Protein AF-A0A022PNC7-F1 (afdb_monomer)

Sequence (98 aa):
MVVTTTISNSDEHLHGTFASRYLRTSLPRFKIPGGPMPKEAAYQIVNDELMLDGNPRLNLASFVTTWMEPECDKLIMNSFNKNYVDMDEYPVTTELQA

Mean predicted aligned error: 8.95 Å

Nearest PDB structures (foldseek):
  3hbx-assembly1_E  TM=9.982E-01  e=6.428E-10  Arabidopsis thaliana
  1xey-assembly1_B  TM=9.743E-01  e=1.795E-04  Escherichia coli

Structure (mmCIF, N/CA/C/O backbone):
data_AF-A0A022PNC7-F1
#
_entry.id   AF-A0A022PNC7-F1
#
loop_
_atom_site.group_PDB
_atom_site.id
_atom_site.type_symbol
_atom_site.label_atom_id
_atom_site.label_alt_id
_atom_site.label_comp_id
_atom_site.label_asym_id
_atom_site.label_entity_id
_atom_site.label_seq_id
_atom_site.pdbx_PDB_ins_code
_atom_site.Cartn_x
_atom_site.Cartn_y
_atom_site.Cartn_z
_atom_site.occupancy
_atom_site.B_iso_or_equiv
_atom_site.auth_seq_id
_atom_site.auth_comp_id
_atom_site.auth_asym_id
_atom_site.auth_atom_id
_atom_site.pdbx_PDB_model_num
ATOM 1 N N . MET A 1 1 ? 43.142 -27.529 -18.997 1.00 37.50 1 MET A N 1
ATOM 2 C CA . MET A 1 1 ? 42.922 -26.705 -17.792 1.00 37.50 1 MET A CA 1
ATOM 3 C C . MET A 1 1 ? 41.849 -25.689 -18.157 1.00 37.50 1 MET A C 1
ATOM 5 O O . MET A 1 1 ? 42.145 -24.741 -18.868 1.00 37.50 1 MET A O 1
ATOM 9 N N . VAL A 1 2 ? 40.584 -25.982 -17.847 1.00 35.28 2 VAL A N 1
ATOM 10 C CA . VAL A 1 2 ? 39.462 -25.081 -18.156 1.00 35.28 2 VAL A CA 1
ATOM 11 C C . VAL A 1 2 ? 39.432 -24.035 -17.052 1.00 35.28 2 VAL A C 1
ATOM 13 O O . VAL A 1 2 ? 39.221 -24.373 -15.891 1.00 35.28 2 VAL A O 1
ATOM 16 N N . VAL A 1 3 ? 39.732 -22.787 -17.402 1.00 43.41 3 VAL A N 1
ATOM 17 C CA . VAL A 1 3 ? 39.598 -21.654 -16.487 1.00 43.41 3 VAL A CA 1
ATOM 18 C C . VAL A 1 3 ? 38.108 -21.348 -16.399 1.00 43.41 3 VAL A C 1
ATOM 20 O O . VAL A 1 3 ? 37.541 -20.701 -17.275 1.00 43.41 3 VAL A O 1
ATOM 23 N N . THR A 1 4 ? 37.452 -21.888 -15.376 1.00 42.62 4 THR A N 1
ATOM 24 C CA . THR A 1 4 ? 36.079 -21.522 -15.034 1.00 42.62 4 THR A CA 1
ATOM 25 C C . THR A 1 4 ? 36.125 -20.122 -14.436 1.00 42.62 4 THR A C 1
ATOM 27 O O . THR A 1 4 ? 36.384 -19.955 -13.246 1.00 42.62 4 THR A O 1
ATOM 30 N N . THR A 1 5 ? 35.941 -19.099 -15.267 1.00 48.53 5 THR A N 1
ATOM 31 C CA . THR A 1 5 ? 35.807 -17.723 -14.790 1.00 48.53 5 THR A CA 1
ATOM 32 C C . THR A 1 5 ? 34.491 -17.618 -14.029 1.00 48.53 5 THR A C 1
ATOM 34 O O . THR A 1 5 ? 33.421 -17.504 -14.623 1.00 48.53 5 THR A O 1
ATOM 37 N N . THR A 1 6 ? 34.552 -17.670 -12.702 1.00 47.91 6 THR A N 1
ATOM 38 C CA . THR A 1 6 ? 33.450 -17.241 -11.841 1.00 47.91 6 THR A CA 1
ATOM 39 C C . THR A 1 6 ? 33.355 -15.721 -11.927 1.00 47.91 6 THR A C 1
ATOM 41 O O . THR A 1 6 ? 33.881 -15.010 -11.073 1.00 47.91 6 THR A O 1
ATOM 44 N N . ILE A 1 7 ? 32.730 -15.207 -12.991 1.00 49.03 7 ILE A N 1
ATOM 45 C CA . ILE A 1 7 ? 32.278 -13.815 -13.015 1.00 49.03 7 ILE A CA 1
ATOM 46 C C . ILE A 1 7 ? 31.121 -13.748 -12.021 1.00 49.03 7 ILE A C 1
ATOM 48 O O . ILE A 1 7 ? 29.984 -14.095 -12.336 1.00 49.03 7 ILE A O 1
ATOM 52 N N . SER A 1 8 ? 31.414 -13.362 -10.782 1.00 50.09 8 SER A N 1
ATOM 53 C CA . SER A 1 8 ? 30.382 -12.839 -9.898 1.00 50.09 8 SER A CA 1
ATOM 54 C C . SER A 1 8 ? 29.769 -11.631 -10.610 1.00 50.09 8 SER A C 1
ATOM 56 O O . SER A 1 8 ? 30.478 -10.655 -10.843 1.00 50.09 8 SER A O 1
ATOM 58 N N . ASN A 1 9 ? 28.494 -11.713 -11.003 1.00 52.34 9 ASN A N 1
ATOM 59 C CA . ASN A 1 9 ? 27.728 -10.630 -11.635 1.00 52.34 9 ASN A CA 1
ATOM 60 C C . ASN A 1 9 ? 27.505 -9.483 -10.628 1.00 52.34 9 ASN A C 1
ATOM 62 O O . ASN A 1 9 ? 26.395 -9.232 -10.167 1.00 52.34 9 ASN A O 1
ATOM 66 N N . SER A 1 10 ? 28.572 -8.789 -10.246 1.00 50.19 10 SER A N 1
ATOM 67 C CA . SER A 1 10 ? 28.517 -7.577 -9.429 1.00 50.19 10 SER A CA 1
ATOM 68 C C . SER A 1 10 ? 28.028 -6.362 -10.227 1.00 50.19 10 SER A C 1
ATOM 70 O O . SER A 1 10 ? 27.653 -5.355 -9.632 1.00 50.19 10 SER A O 1
ATOM 72 N N . ASP A 1 11 ? 27.967 -6.465 -11.560 1.00 51.47 11 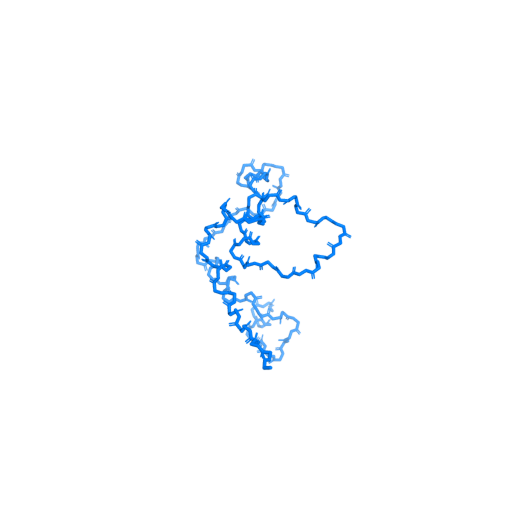ASP A N 1
ATOM 73 C CA . ASP A 1 11 ? 27.564 -5.372 -12.453 1.00 51.47 11 ASP A CA 1
ATOM 74 C C . ASP A 1 11 ? 26.050 -5.095 -12.466 1.00 51.47 11 ASP A C 1
ATOM 76 O O . ASP A 1 11 ? 25.624 -4.033 -12.920 1.00 51.47 11 ASP A O 1
ATOM 80 N N . GLU A 1 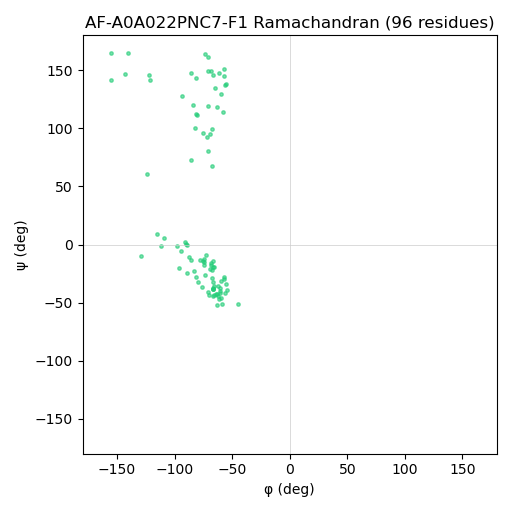12 ? 25.202 -5.991 -11.942 1.00 54.56 12 GLU A N 1
ATOM 81 C CA . GLU A 1 12 ? 23.743 -5.782 -11.983 1.00 54.56 12 GLU A CA 1
ATOM 82 C C . GLU A 1 12 ? 23.244 -4.623 -11.106 1.00 54.56 12 GLU A C 1
ATOM 84 O O . GLU A 1 12 ? 22.124 -4.160 -11.309 1.00 54.56 12 GLU A O 1
ATOM 89 N N . HIS A 1 13 ? 24.058 -4.133 -10.166 1.00 58.06 13 HIS A N 1
ATOM 90 C CA . HIS A 1 13 ? 23.669 -3.082 -9.216 1.00 58.06 13 HIS A CA 1
ATOM 91 C C . HIS A 1 13 ? 24.352 -1.728 -9.479 1.00 58.06 13 HIS A C 1
ATOM 93 O O . HIS A 1 13 ? 24.178 -0.796 -8.698 1.00 58.06 13 HIS A O 1
ATOM 99 N N . LEU A 1 14 ? 25.124 -1.590 -10.564 1.00 63.59 14 LEU A N 1
ATOM 100 C CA . LEU A 1 14 ? 25.853 -0.349 -10.866 1.00 63.59 14 LEU A CA 1
ATOM 101 C C . LEU A 1 14 ? 24.988 0.708 -11.568 1.00 63.59 14 LEU A C 1
ATOM 103 O O . LEU A 1 14 ? 25.291 1.900 -11.516 1.00 63.59 14 LEU A O 1
ATOM 107 N N . HIS A 1 15 ? 23.911 0.290 -12.233 1.00 65.69 15 HIS A N 1
ATOM 108 C CA . HIS A 1 15 ? 23.033 1.193 -12.969 1.00 65.69 15 HIS A CA 1
ATOM 109 C C . HIS A 1 15 ? 21.855 1.645 -12.104 1.00 65.69 15 HIS A C 1
ATOM 111 O O . HIS A 1 15 ? 21.108 0.817 -11.586 1.00 65.69 15 HIS A O 1
ATOM 117 N N . GLY A 1 16 ? 21.642 2.962 -12.011 1.00 75.69 16 GLY A N 1
ATOM 118 C CA . GLY A 1 16 ? 20.400 3.507 -11.458 1.00 75.69 16 GLY A CA 1
ATOM 119 C C . GLY A 1 16 ? 19.181 2.990 -12.228 1.00 75.69 16 GLY A C 1
ATOM 120 O O . GLY A 1 16 ? 19.283 2.699 -13.423 1.00 75.69 16 GLY A O 1
ATOM 121 N N . THR A 1 17 ? 18.029 2.891 -11.559 1.00 80.81 17 THR A N 1
ATOM 122 C CA . THR A 1 17 ? 16.803 2.268 -12.088 1.00 80.81 17 THR A CA 1
ATOM 123 C C . THR A 1 17 ? 16.493 2.696 -13.527 1.00 80.81 17 THR A C 1
ATOM 125 O O . THR A 1 17 ? 16.418 1.841 -14.407 1.00 80.81 17 THR A O 1
ATOM 128 N N . PHE A 1 18 ? 16.469 4.001 -13.813 1.00 83.56 18 PHE A N 1
ATOM 129 C CA . PHE A 1 18 ? 16.190 4.553 -15.149 1.00 83.56 18 PHE A CA 1
ATOM 130 C C . PHE A 1 18 ? 17.271 4.319 -16.214 1.00 83.56 18 PHE A C 1
ATOM 132 O O . PHE A 1 18 ? 16.973 4.354 -17.405 1.00 83.56 18 PHE A O 1
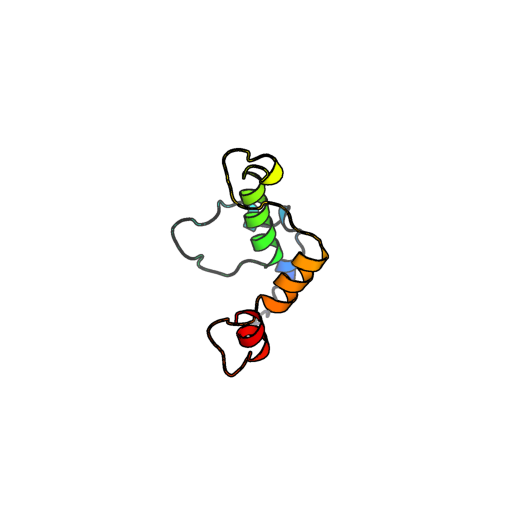ATOM 139 N N . ALA A 1 19 ? 18.514 4.044 -15.815 1.00 84.44 19 ALA A N 1
ATOM 140 C CA . ALA A 1 19 ? 19.591 3.673 -16.734 1.00 84.44 19 ALA A CA 1
ATOM 141 C C . ALA A 1 19 ? 19.634 2.157 -17.010 1.00 84.44 19 ALA A C 1
ATOM 143 O O . ALA A 1 19 ? 20.356 1.707 -17.903 1.00 84.44 19 ALA A O 1
ATOM 144 N N . SER A 1 20 ? 18.875 1.364 -16.248 1.00 83.12 20 SER A N 1
ATOM 145 C CA . SER A 1 20 ? 18.852 -0.090 -16.367 1.00 83.12 20 SER A CA 1
ATOM 146 C C . SER A 1 20 ? 18.103 -0.570 -17.617 1.00 83.12 20 SER A C 1
ATOM 148 O O . SER A 1 20 ? 17.311 0.140 -18.239 1.00 83.12 20 SER A O 1
ATOM 150 N N . ARG A 1 21 ? 18.314 -1.840 -17.979 1.00 81.50 21 ARG A N 1
ATOM 151 C CA . ARG A 1 21 ? 17.591 -2.498 -19.082 1.00 81.50 21 ARG A CA 1
ATOM 152 C C . ARG A 1 21 ? 16.089 -2.673 -18.817 1.00 81.50 21 ARG A C 1
ATOM 154 O O . ARG A 1 21 ? 15.336 -2.881 -19.764 1.00 81.50 21 ARG A O 1
ATOM 161 N N . TYR A 1 22 ? 15.660 -2.602 -17.558 1.00 81.81 22 TYR A N 1
ATOM 162 C CA . TYR A 1 22 ? 14.310 -2.981 -17.135 1.00 81.81 22 TYR A CA 1
ATOM 163 C C . TYR A 1 22 ? 13.233 -1.972 -17.549 1.00 81.81 22 TYR A C 1
ATOM 165 O O . TYR A 1 22 ? 12.107 -2.374 -17.803 1.00 81.81 22 TYR A O 1
ATOM 173 N N . LEU A 1 23 ? 13.594 -0.697 -17.723 1.00 79.00 23 LEU A N 1
ATOM 174 C CA . LEU A 1 23 ? 12.689 0.359 -18.206 1.00 79.00 23 LEU A CA 1
ATOM 175 C C . LEU A 1 23 ? 12.662 0.504 -19.735 1.00 79.00 23 LEU A C 1
ATOM 177 O O . LEU A 1 23 ? 11.937 1.336 -20.268 1.00 79.00 23 LEU A O 1
ATOM 181 N N . ARG A 1 24 ? 13.435 -0.313 -20.464 1.00 82.31 24 ARG A N 1
ATOM 182 C CA . ARG A 1 24 ? 13.447 -0.305 -21.939 1.00 82.31 24 ARG A CA 1
ATOM 183 C C . ARG A 1 24 ? 12.358 -1.174 -22.563 1.00 82.31 24 ARG A C 1
ATOM 185 O O . ARG A 1 24 ? 12.143 -1.098 -23.767 1.00 82.31 24 ARG A O 1
ATOM 192 N N . THR A 1 25 ? 11.720 -2.032 -21.770 1.00 77.62 25 THR A N 1
ATOM 193 C CA . THR A 1 25 ? 10.703 -2.980 -22.236 1.00 77.62 25 THR A CA 1
ATOM 194 C C . THR A 1 25 ? 9.401 -2.713 -21.498 1.00 77.62 25 THR A C 1
ATOM 196 O O . THR A 1 25 ? 9.416 -2.426 -20.305 1.00 77.62 25 THR A O 1
ATOM 199 N N . SER A 1 26 ? 8.272 -2.815 -22.197 1.00 79.19 26 SER A N 1
ATOM 200 C CA . SER A 1 26 ? 6.951 -2.693 -21.579 1.00 79.19 26 SER A CA 1
ATOM 201 C C . SER A 1 26 ? 6.712 -3.786 -20.534 1.00 79.19 26 SER A C 1
ATOM 203 O O . SER A 1 26 ? 7.141 -4.928 -20.726 1.00 79.19 26 SER A O 1
ATOM 205 N N . LEU A 1 27 ? 5.951 -3.461 -19.486 1.00 84.31 27 LEU A N 1
ATOM 206 C CA . LEU A 1 27 ? 5.543 -4.422 -18.464 1.00 84.31 27 LEU A CA 1
ATOM 207 C C . LEU A 1 27 ? 4.808 -5.634 -19.067 1.00 84.31 27 LEU A C 1
ATOM 209 O O . LEU A 1 27 ? 3.941 -5.471 -19.934 1.00 84.31 27 LEU A O 1
ATOM 213 N N . PRO A 1 28 ? 5.111 -6.857 -18.604 1.00 87.62 28 PRO A N 1
ATOM 214 C CA . PRO A 1 28 ? 4.414 -8.051 -19.053 1.00 87.62 28 PRO A CA 1
ATOM 215 C C . PRO A 1 28 ? 2.982 -8.075 -18.505 1.00 87.62 28 PRO A C 1
ATOM 217 O O . PRO A 1 28 ? 2.773 -8.115 -17.299 1.00 87.62 28 PRO A O 1
ATOM 220 N N . ARG A 1 29 ? 1.988 -8.089 -19.404 1.00 90.62 29 ARG A N 1
ATOM 221 C CA . ARG A 1 29 ? 0.553 -8.077 -19.043 1.00 90.62 29 ARG A CA 1
ATOM 222 C C . ARG A 1 29 ? -0.115 -9.457 -19.013 1.00 90.62 29 ARG A C 1
ATOM 224 O O . ARG A 1 29 ? -1.168 -9.605 -18.410 1.00 90.62 29 ARG A O 1
ATOM 231 N N . PHE A 1 30 ? 0.469 -10.458 -19.678 1.00 94.31 30 PHE A N 1
ATOM 232 C CA . PHE A 1 30 ? -0.217 -11.735 -19.960 1.00 94.31 30 PHE A CA 1
ATOM 233 C C . PHE A 1 30 ? 0.563 -12.992 -19.565 1.00 94.31 30 PHE A C 1
ATOM 235 O O . PHE A 1 30 ? 0.028 -14.095 -19.643 1.00 94.31 30 PHE A O 1
ATOM 242 N N . LYS A 1 31 ? 1.840 -12.860 -19.200 1.00 93.50 31 LYS A N 1
ATOM 243 C CA . LYS A 1 31 ? 2.705 -13.986 -18.831 1.00 93.50 31 LYS A CA 1
ATOM 244 C C . LYS A 1 31 ? 3.624 -13.578 -17.694 1.00 93.50 31 LYS A C 1
ATOM 246 O O . LYS A 1 31 ? 4.078 -12.438 -17.653 1.00 93.50 31 LYS A O 1
ATOM 251 N N . ILE A 1 32 ? 3.932 -14.531 -16.821 1.00 92.56 32 ILE A N 1
ATOM 252 C CA . ILE A 1 32 ? 4.951 -14.353 -15.786 1.00 92.56 32 ILE A CA 1
ATOM 253 C C . ILE A 1 32 ? 6.323 -14.184 -16.476 1.00 92.56 32 ILE A C 1
ATOM 255 O O . ILE A 1 32 ? 6.614 -14.933 -17.416 1.00 92.56 32 ILE A O 1
ATOM 259 N N . PRO A 1 33 ? 7.158 -13.210 -16.059 1.00 90.88 33 PRO A N 1
ATOM 260 C CA . PRO A 1 33 ? 8.509 -13.043 -16.590 1.00 90.88 33 PRO A CA 1
ATOM 261 C C . PRO A 1 33 ? 9.358 -14.308 -16.412 1.00 90.88 33 PRO A C 1
ATOM 263 O O . PRO A 1 33 ? 9.265 -14.990 -15.397 1.00 90.88 33 PRO A O 1
ATOM 266 N N . GLY A 1 34 ? 10.245 -14.592 -17.369 1.00 89.56 34 GLY A N 1
ATOM 267 C CA . GLY A 1 34 ? 11.144 -15.753 -17.294 1.00 89.56 34 GLY A CA 1
ATOM 268 C C . GLY A 1 34 ? 12.281 -15.628 -16.269 1.00 89.56 34 GLY A C 1
ATOM 269 O O . GLY A 1 34 ? 12.991 -16.600 -16.036 1.00 89.56 34 GLY A O 1
ATOM 270 N N . GLY A 1 35 ? 12.475 -14.451 -15.670 1.00 88.94 35 GLY A N 1
ATOM 271 C CA . GLY A 1 35 ? 13.527 -14.201 -14.690 1.00 88.94 35 GLY A CA 1
ATOM 272 C C . GLY A 1 35 ? 13.186 -13.040 -13.754 1.00 88.94 35 GLY A C 1
ATOM 273 O O . GLY A 1 35 ? 12.263 -12.270 -14.039 1.00 88.94 35 GLY A O 1
ATOM 274 N N . PRO A 1 36 ? 13.910 -12.921 -12.631 1.00 88.81 36 PRO A N 1
ATOM 275 C CA . PRO A 1 36 ? 13.666 -11.886 -11.638 1.00 88.81 36 PRO A CA 1
ATOM 276 C C . PRO A 1 36 ? 14.082 -10.496 -12.137 1.00 88.81 36 PRO A C 1
ATOM 278 O O . PRO A 1 36 ? 14.882 -10.344 -13.061 1.00 88.81 36 PRO A O 1
ATOM 281 N N . MET A 1 37 ? 13.551 -9.475 -11.468 1.00 87.44 37 MET A N 1
ATOM 282 C CA . MET A 1 37 ? 13.909 -8.069 -11.636 1.00 87.44 37 MET A CA 1
ATOM 283 C C . MET A 1 37 ? 14.371 -7.509 -10.278 1.00 87.44 37 MET A C 1
ATOM 285 O O . MET A 1 37 ? 13.825 -7.917 -9.250 1.00 87.44 37 MET A O 1
ATOM 289 N N . PRO A 1 38 ? 15.336 -6.572 -10.233 1.00 90.12 38 PRO A N 1
ATOM 290 C CA . PRO A 1 38 ? 15.684 -5.857 -9.012 1.00 90.12 38 PRO A CA 1
ATOM 291 C C . PRO A 1 38 ? 14.464 -5.170 -8.391 1.00 90.12 38 PRO A C 1
ATOM 293 O O . PRO A 1 38 ? 13.681 -4.532 -9.097 1.00 90.12 38 PRO A O 1
ATOM 296 N N . LYS A 1 39 ? 14.339 -5.250 -7.060 1.00 90.94 39 LYS A N 1
ATOM 297 C CA . LYS A 1 39 ? 13.202 -4.690 -6.307 1.00 90.94 39 LYS A CA 1
ATOM 298 C C . LYS A 1 39 ? 12.964 -3.202 -6.578 1.00 90.94 39 LYS A C 1
ATOM 300 O O . LYS A 1 39 ? 11.820 -2.801 -6.751 1.00 90.94 39 LYS A O 1
ATOM 305 N N . GLU A 1 40 ? 14.034 -2.418 -6.708 1.00 90.06 40 GLU A N 1
ATOM 306 C CA . GLU A 1 40 ? 13.947 -0.976 -6.983 1.00 90.06 40 GLU A CA 1
ATOM 307 C C . GLU A 1 40 ? 13.366 -0.686 -8.373 1.00 90.06 40 GLU A C 1
ATOM 309 O O . GLU A 1 40 ? 12.578 0.240 -8.540 1.00 90.06 40 GLU A O 1
ATOM 314 N N . ALA A 1 41 ? 13.718 -1.501 -9.374 1.00 89.88 41 ALA A N 1
ATOM 315 C CA . ALA A 1 41 ? 13.169 -1.365 -10.717 1.00 89.88 41 ALA A CA 1
ATOM 316 C C . ALA A 1 41 ? 11.695 -1.772 -10.762 1.00 89.88 41 ALA A C 1
ATOM 318 O O . ALA A 1 41 ? 10.886 -1.050 -11.335 1.00 89.88 41 ALA A O 1
ATOM 319 N N . ALA A 1 42 ? 11.336 -2.879 -10.108 1.00 90.69 42 ALA A N 1
ATOM 320 C CA . ALA A 1 42 ? 9.949 -3.322 -10.032 1.00 90.69 42 ALA A CA 1
ATOM 321 C C . ALA A 1 42 ? 9.059 -2.284 -9.327 1.00 90.69 42 ALA A C 1
ATOM 323 O O . ALA A 1 42 ? 8.005 -1.932 -9.853 1.00 90.69 42 ALA A O 1
ATOM 324 N N . TYR A 1 43 ? 9.509 -1.756 -8.182 1.00 93.12 43 TYR A N 1
ATOM 325 C CA . TYR A 1 43 ? 8.800 -0.710 -7.446 1.00 93.12 43 TYR A CA 1
ATOM 326 C C . TYR A 1 43 ? 8.599 0.541 -8.300 1.00 93.12 43 TYR A C 1
ATOM 328 O O . TYR A 1 43 ? 7.470 1.003 -8.435 1.00 93.12 43 TYR A O 1
ATOM 336 N N . GLN A 1 44 ? 9.670 1.058 -8.914 1.00 92.00 44 GLN A N 1
ATOM 337 C CA . GLN A 1 44 ? 9.594 2.286 -9.702 1.00 92.00 44 GLN A CA 1
ATOM 338 C C . GLN A 1 44 ? 8.614 2.149 -10.865 1.00 92.00 44 GLN A C 1
ATOM 340 O O . GLN A 1 44 ? 7.782 3.023 -11.065 1.00 92.00 44 GLN A O 1
ATOM 345 N N . ILE A 1 45 ? 8.683 1.040 -11.606 1.00 91.38 45 ILE A N 1
ATOM 346 C CA . ILE A 1 45 ? 7.834 0.847 -12.779 1.00 91.38 45 ILE A CA 1
ATOM 347 C C . ILE A 1 45 ? 6.348 0.776 -12.380 1.00 91.38 45 ILE A C 1
ATOM 349 O O . ILE A 1 45 ? 5.514 1.387 -13.043 1.00 91.38 45 ILE A O 1
ATOM 353 N N . VAL A 1 46 ? 6.010 0.063 -11.297 1.00 91.75 46 VAL A N 1
ATOM 354 C CA . VAL A 1 46 ? 4.622 -0.010 -10.800 1.00 91.75 46 VAL A CA 1
ATOM 355 C C . VAL A 1 46 ? 4.162 1.348 -10.275 1.00 91.75 46 VAL A C 1
ATOM 357 O O . VAL A 1 46 ? 3.059 1.786 -10.591 1.00 91.75 46 VAL A O 1
ATOM 360 N N . ASN A 1 47 ? 5.009 2.034 -9.507 1.00 93.88 47 ASN A N 1
ATOM 361 C CA . ASN A 1 47 ? 4.706 3.358 -8.980 1.00 93.88 47 ASN A CA 1
ATOM 362 C C . ASN A 1 47 ? 4.454 4.377 -10.105 1.00 93.88 47 ASN A C 1
ATOM 364 O O . ASN A 1 47 ? 3.512 5.155 -10.010 1.00 93.88 47 ASN A O 1
ATOM 368 N N . ASP A 1 48 ? 5.250 4.345 -11.176 1.00 92.62 48 ASP A N 1
ATOM 369 C CA . ASP A 1 48 ? 5.098 5.243 -12.324 1.00 92.62 48 ASP A CA 1
ATOM 370 C C . ASP A 1 48 ? 3.794 4.978 -13.096 1.00 92.62 48 ASP A C 1
ATOM 372 O O . ASP A 1 48 ? 3.139 5.926 -13.526 1.00 92.62 48 ASP A O 1
ATOM 376 N N . GLU A 1 49 ? 3.371 3.715 -13.250 1.00 91.75 49 GLU A N 1
ATOM 377 C CA . GLU A 1 49 ? 2.078 3.398 -13.882 1.00 91.75 49 GLU A CA 1
ATOM 378 C C . GLU A 1 49 ? 0.900 3.890 -13.021 1.00 91.75 49 GLU A C 1
ATOM 380 O O . GLU A 1 49 ? -0.055 4.446 -13.562 1.00 91.75 49 GLU A O 1
ATOM 385 N N . LEU A 1 50 ? 1.000 3.790 -11.689 1.00 93.75 50 LEU A N 1
ATOM 386 C CA . LEU A 1 50 ? -0.008 4.310 -10.753 1.00 93.75 50 LEU A CA 1
ATOM 387 C C . LEU A 1 50 ? -0.117 5.843 -10.756 1.00 93.75 50 LEU A C 1
ATOM 389 O O . LEU A 1 50 ? -1.149 6.377 -10.363 1.00 93.75 50 LEU A O 1
ATOM 393 N N . MET A 1 51 ? 0.891 6.580 -11.236 1.00 92.19 51 MET A N 1
ATOM 394 C CA . MET A 1 51 ? 0.784 8.041 -11.389 1.00 92.19 51 MET A CA 1
ATOM 395 C C . MET A 1 51 ? -0.242 8.463 -12.452 1.00 92.19 51 MET A C 1
ATOM 397 O O . MET A 1 51 ? -0.605 9.638 -12.509 1.00 92.19 51 MET A O 1
ATOM 401 N N . LEU A 1 52 ? -0.691 7.532 -13.302 1.00 93.56 52 LEU A N 1
ATOM 402 C CA . LEU A 1 52 ? -1.767 7.770 -14.264 1.00 93.56 52 LEU A CA 1
ATOM 403 C C . LEU A 1 52 ? -3.159 7.738 -13.613 1.00 93.56 52 LEU A C 1
ATOM 405 O O . LEU A 1 52 ? -4.119 8.196 -14.238 1.00 93.56 52 LEU A O 1
ATOM 409 N N . ASP A 1 53 ? -3.276 7.240 -12.377 1.00 94.75 53 ASP A N 1
ATOM 410 C CA . ASP A 1 53 ? -4.527 7.282 -11.627 1.00 94.75 53 ASP A CA 1
ATOM 411 C C . ASP A 1 53 ? -4.869 8.712 -11.185 1.00 94.75 53 ASP A C 1
ATOM 413 O O . ASP A 1 53 ? -4.015 9.562 -10.915 1.00 94.75 53 ASP A O 1
ATOM 417 N N . GLY A 1 54 ? -6.170 8.991 -11.090 1.00 92.69 54 GLY A N 1
ATOM 418 C CA . GLY A 1 54 ? -6.658 10.263 -10.569 1.00 92.69 54 GLY A CA 1
ATOM 419 C C . GLY A 1 54 ? -6.342 10.419 -9.081 1.00 92.69 54 GLY A C 1
ATOM 420 O O . GLY A 1 54 ? -6.398 9.458 -8.318 1.00 92.69 54 GLY A O 1
ATOM 421 N N . ASN A 1 55 ? -6.074 11.649 -8.635 1.00 95.12 55 ASN A N 1
ATOM 422 C CA . ASN A 1 55 ? -5.869 11.927 -7.214 1.00 95.12 55 ASN A CA 1
ATOM 423 C C . ASN A 1 55 ? -7.157 11.617 -6.419 1.00 95.12 55 ASN A C 1
ATOM 425 O O . ASN A 1 55 ? -8.162 12.306 -6.635 1.00 95.12 55 ASN A O 1
ATOM 429 N N . PRO A 1 56 ? -7.142 10.667 -5.461 1.00 96.19 56 PRO A N 1
ATOM 430 C CA . PRO A 1 56 ? -8.338 10.286 -4.712 1.00 96.19 56 PRO A CA 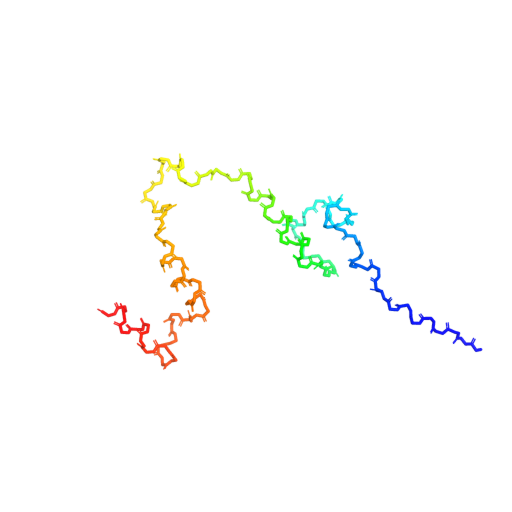1
ATOM 431 C C . PRO A 1 56 ? -9.022 11.460 -4.006 1.00 96.19 56 PRO A C 1
ATOM 433 O O . PRO A 1 56 ? -10.245 11.519 -3.970 1.00 96.19 56 PRO A O 1
ATOM 436 N N . ARG A 1 57 ? -8.268 12.458 -3.523 1.00 94.94 57 ARG A N 1
ATOM 437 C CA . ARG A 1 57 ? -8.839 13.637 -2.841 1.00 94.94 57 ARG A CA 1
ATOM 438 C C . ARG A 1 57 ? -9.646 14.555 -3.759 1.00 94.94 57 ARG A C 1
ATOM 440 O O . ARG A 1 57 ? -10.395 15.391 -3.264 1.00 94.94 57 ARG A O 1
ATOM 447 N N . LEU A 1 58 ? -9.463 14.437 -5.072 1.00 96.56 58 LEU A N 1
ATOM 448 C CA . LEU A 1 58 ? -10.212 15.188 -6.080 1.00 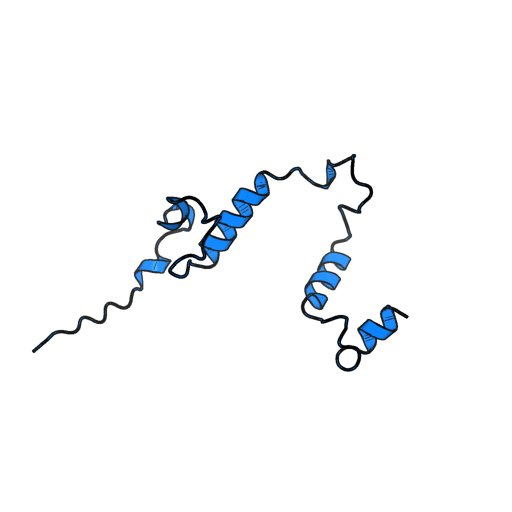96.56 58 LEU A CA 1
ATOM 449 C C . LEU A 1 58 ? -11.376 14.371 -6.658 1.00 96.56 58 LEU A C 1
ATOM 451 O O . LEU A 1 58 ? -12.123 14.875 -7.496 1.00 96.56 58 LEU A O 1
ATOM 455 N N . ASN A 1 59 ? -11.552 13.121 -6.220 1.00 96.31 59 ASN A N 1
ATOM 456 C CA . ASN A 1 59 ? -12.650 12.275 -6.657 1.00 96.31 59 ASN A CA 1
ATOM 457 C C . ASN A 1 59 ? -13.929 12.595 -5.868 1.00 96.31 59 ASN A C 1
ATOM 459 O O . ASN A 1 59 ? -14.123 12.112 -4.757 1.00 96.31 59 ASN A O 1
ATOM 463 N N . LEU A 1 60 ? -14.826 13.373 -6.478 1.00 95.81 60 LEU A N 1
ATOM 464 C CA . LEU A 1 60 ? -16.126 13.739 -5.897 1.00 95.81 60 LEU A CA 1
ATOM 465 C C . LEU A 1 60 ? -17.258 12.754 -6.236 1.00 95.81 60 LEU A C 1
ATOM 467 O O . LEU A 1 60 ? -18.401 12.982 -5.848 1.00 95.81 60 LEU A O 1
ATOM 471 N N . ALA A 1 61 ? -16.97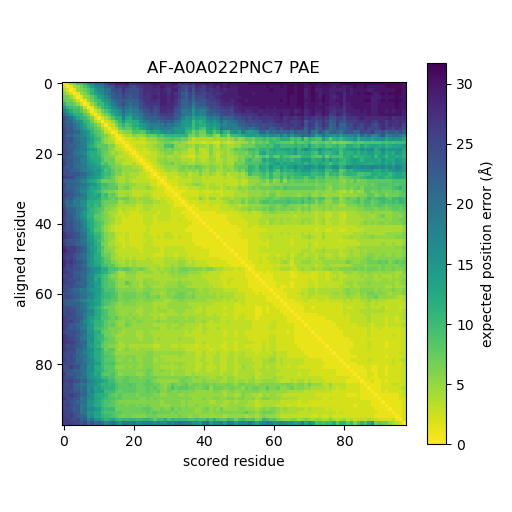0 11.690 -6.991 1.00 97.81 61 ALA A N 1
ATOM 472 C CA . ALA A 1 61 ? -17.966 10.691 -7.374 1.00 97.81 61 ALA A CA 1
ATOM 473 C C . ALA A 1 61 ? -18.091 9.551 -6.349 1.00 97.81 61 ALA A C 1
ATOM 475 O O . ALA A 1 61 ? -19.122 8.883 -6.292 1.00 97.81 61 ALA A O 1
ATOM 476 N N . SER A 1 62 ? -17.039 9.303 -5.564 1.00 95.81 62 SER A N 1
ATOM 477 C CA . SER A 1 62 ? -17.004 8.232 -4.566 1.00 95.81 62 SER A CA 1
ATOM 478 C C . SER A 1 62 ? -17.595 8.676 -3.228 1.00 95.81 62 SER A C 1
ATOM 480 O O . SER A 1 62 ? -17.427 9.818 -2.809 1.00 95.81 62 SER A O 1
ATOM 482 N N . PHE A 1 63 ? -18.222 7.733 -2.524 1.00 97.56 63 PHE A N 1
ATOM 483 C CA . PHE A 1 63 ? -18.645 7.894 -1.127 1.00 97.56 63 PHE A CA 1
ATOM 484 C C . PHE A 1 63 ? -17.611 7.353 -0.122 1.00 97.56 63 PHE A C 1
ATOM 486 O O . PHE A 1 63 ? -17.801 7.485 1.083 1.00 97.56 63 PHE A O 1
ATOM 493 N N . VAL A 1 64 ? -16.538 6.709 -0.595 1.00 98.38 64 VAL A N 1
ATOM 494 C CA . VAL A 1 64 ? -15.503 6.096 0.255 1.00 98.38 64 VAL A CA 1
ATOM 495 C C . VAL A 1 64 ? -14.496 7.147 0.730 1.00 98.38 64 VAL A C 1
ATOM 497 O O . VAL A 1 64 ? -14.116 8.035 -0.030 1.00 98.38 64 VAL A O 1
ATOM 500 N N . THR A 1 65 ? -14.025 7.015 1.972 1.00 97.50 65 THR A N 1
ATOM 501 C CA . THR A 1 65 ? -13.005 7.877 2.587 1.00 97.50 65 THR A CA 1
ATOM 502 C C . THR A 1 65 ? -11.678 7.848 1.821 1.00 97.50 65 THR A C 1
ATOM 504 O O . THR A 1 65 ? -11.123 6.781 1.573 1.00 97.50 65 THR A O 1
ATOM 507 N N . THR A 1 66 ? -11.126 9.023 1.502 1.00 97.19 66 THR A N 1
ATOM 508 C CA . THR A 1 66 ? -9.855 9.174 0.758 1.00 97.19 66 THR A CA 1
ATOM 509 C C . THR A 1 66 ? -8.735 9.825 1.577 1.00 97.19 66 THR A C 1
ATOM 511 O O . THR A 1 66 ? -7.721 10.242 1.015 1.00 97.19 66 THR A O 1
ATOM 514 N N . TRP A 1 67 ? -8.936 10.010 2.883 1.00 97.75 67 TRP A N 1
ATOM 515 C CA . TRP A 1 67 ? -7.954 10.596 3.795 1.00 97.75 67 TRP A CA 1
ATOM 516 C C . TRP A 1 67 ? -8.195 10.128 5.234 1.00 97.75 67 TRP A C 1
ATOM 518 O O . TRP A 1 67 ? -9.344 10.038 5.663 1.00 97.75 67 TRP A O 1
ATOM 528 N N . MET A 1 68 ? -7.113 9.876 5.971 1.00 98.06 68 MET A N 1
ATOM 529 C CA . MET A 1 68 ? -7.106 9.558 7.401 1.00 98.06 68 MET A CA 1
ATOM 530 C C . MET A 1 68 ? -5.922 10.264 8.082 1.00 98.06 68 MET A C 1
ATOM 532 O O . MET A 1 68 ? -5.017 10.764 7.410 1.00 98.06 68 MET A O 1
ATOM 536 N N . GLU A 1 69 ? -5.937 10.335 9.413 1.00 98.44 69 GLU A N 1
ATOM 537 C CA . GLU A 1 69 ? -4.840 10.921 10.193 1.00 98.44 69 GLU A CA 1
ATOM 538 C C . GLU A 1 69 ? -3.559 10.059 10.121 1.00 98.44 69 GLU A C 1
ATOM 540 O O . GLU A 1 69 ? -3.663 8.829 10.064 1.00 98.44 69 GLU A O 1
ATOM 545 N N . PRO A 1 70 ? -2.348 10.655 10.196 1.00 98.12 70 PRO A N 1
ATOM 546 C CA . PRO A 1 70 ? -1.078 9.914 10.152 1.00 98.12 70 PRO A CA 1
ATOM 547 C C . PRO A 1 70 ? -0.934 8.838 11.239 1.00 98.12 70 PRO A C 1
ATOM 549 O O . PRO A 1 70 ? -0.208 7.857 11.081 1.00 98.12 70 PRO A O 1
ATOM 552 N N . GLU A 1 71 ? -1.596 9.022 12.377 1.00 98.19 71 GLU A N 1
ATOM 553 C CA . GLU A 1 71 ? -1.667 8.050 13.464 1.00 98.19 71 GLU A CA 1
ATOM 554 C C . GLU A 1 71 ? -2.419 6.785 13.032 1.00 98.19 71 GLU A C 1
ATOM 556 O O . GLU A 1 71 ? -2.020 5.680 13.404 1.00 98.19 71 GLU A O 1
ATOM 561 N N . CYS A 1 72 ? -3.454 6.929 12.201 1.00 97.81 72 CYS A N 1
ATOM 562 C CA . CYS A 1 72 ? -4.201 5.803 11.654 1.00 97.81 72 CYS A CA 1
ATOM 563 C C . CYS A 1 72 ? -3.377 5.030 10.616 1.00 97.81 72 CYS A C 1
ATOM 565 O O . CYS A 1 72 ? -3.329 3.802 10.681 1.00 97.81 72 CYS A O 1
ATOM 567 N N . ASP A 1 73 ? -2.626 5.723 9.752 1.00 97.69 73 ASP A N 1
ATOM 568 C CA . ASP A 1 73 ? -1.701 5.078 8.806 1.00 97.69 73 ASP A CA 1
ATOM 569 C C . ASP A 1 73 ? -0.682 4.190 9.537 1.00 97.69 73 ASP A C 1
ATOM 571 O O . ASP A 1 73 ? -0.416 3.058 9.127 1.00 97.69 73 ASP A O 1
ATOM 575 N N . LYS A 1 74 ? -0.147 4.662 10.674 1.00 98.06 74 LYS A N 1
ATOM 576 C CA . LYS A 1 74 ? 0.763 3.869 11.517 1.00 98.06 74 LYS A CA 1
ATOM 577 C C . LYS A 1 74 ? 0.079 2.623 12.078 1.00 98.06 74 LYS A C 1
ATOM 579 O O . LYS A 1 74 ? 0.693 1.558 12.084 1.00 98.06 74 LYS A O 1
ATOM 584 N N . LEU A 1 75 ? -1.165 2.732 12.549 1.00 98.00 75 LEU A N 1
ATOM 585 C CA . LEU A 1 75 ? -1.922 1.581 13.054 1.00 98.00 75 LEU A CA 1
ATOM 586 C C . LEU A 1 75 ? -2.152 0.540 11.956 1.00 98.00 75 LEU A C 1
ATOM 588 O O . LEU A 1 75 ? -1.926 -0.647 12.196 1.00 98.00 75 LEU A O 1
ATOM 592 N N . ILE A 1 76 ? -2.531 0.975 10.753 1.00 97.88 76 ILE A N 1
ATOM 593 C CA . ILE A 1 76 ? -2.745 0.094 9.599 1.00 97.88 76 ILE A CA 1
ATOM 594 C C . ILE A 1 76 ? -1.432 -0.591 9.209 1.00 97.88 76 ILE A C 1
ATOM 596 O O . ILE A 1 76 ? -1.370 -1.816 9.166 1.00 97.88 76 ILE A O 1
ATOM 600 N N . MET A 1 77 ? -0.347 0.164 9.018 1.00 97.88 77 MET A N 1
ATOM 601 C CA . MET A 1 77 ? 0.949 -0.406 8.630 1.00 97.88 77 MET A CA 1
ATOM 602 C C . MET A 1 77 ? 1.522 -1.367 9.681 1.00 97.88 77 MET A C 1
ATOM 604 O O . MET A 1 77 ? 2.101 -2.389 9.319 1.00 97.88 77 MET A O 1
ATOM 608 N N . ASN A 1 78 ? 1.321 -1.094 10.975 1.00 97.56 78 ASN A N 1
ATOM 609 C CA . ASN A 1 78 ? 1.756 -1.979 12.063 1.00 97.56 78 ASN A CA 1
ATOM 610 C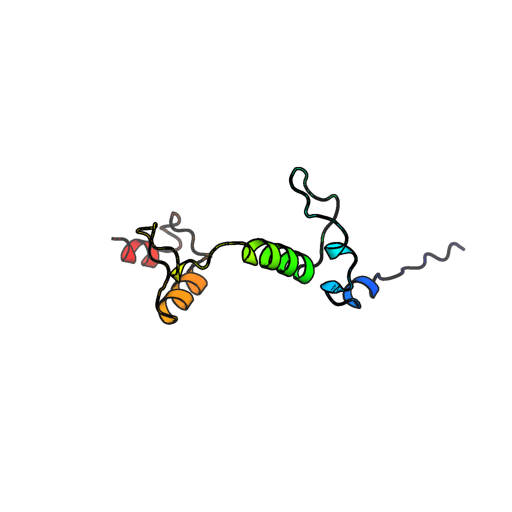 C . ASN A 1 78 ? 0.885 -3.236 12.221 1.00 97.56 78 ASN A C 1
ATOM 612 O O . ASN A 1 78 ? 1.296 -4.178 12.898 1.00 97.56 78 ASN A O 1
ATOM 616 N N . SER A 1 79 ? -0.324 -3.245 11.655 1.00 96.94 79 SER A N 1
ATOM 617 C CA . SER A 1 79 ? -1.267 -4.368 11.740 1.00 96.94 79 SER A CA 1
ATOM 618 C C . SER A 1 79 ? -1.497 -5.085 10.409 1.00 96.94 79 SER A C 1
ATOM 620 O O . SER A 1 79 ? -2.189 -6.096 10.391 1.00 96.94 79 SER A O 1
ATOM 622 N N . PHE A 1 80 ? -0.870 -4.635 9.318 1.00 97.44 80 PHE A N 1
ATOM 623 C CA . PHE A 1 80 ? -1.063 -5.171 7.967 1.00 97.44 80 PHE A CA 1
ATOM 624 C C . PHE A 1 80 ? -0.774 -6.677 7.840 1.00 97.44 80 PHE A C 1
ATOM 626 O O . PHE A 1 80 ? -1.364 -7.358 7.008 1.00 97.44 80 PHE A O 1
ATOM 633 N N . ASN A 1 81 ? 0.130 -7.212 8.664 1.00 96.94 81 ASN A N 1
ATOM 634 C CA . ASN A 1 81 ? 0.479 -8.634 8.682 1.00 96.94 81 ASN A CA 1
ATOM 635 C C . ASN A 1 81 ? -0.368 -9.477 9.654 1.00 96.94 81 ASN A C 1
ATOM 637 O O . ASN A 1 81 ? -0.104 -10.671 9.783 1.00 96.94 81 ASN A O 1
ATOM 641 N N . LYS A 1 82 ? -1.344 -8.883 10.353 1.00 96.38 82 LYS A N 1
ATOM 642 C CA . LYS A 1 82 ? -2.258 -9.617 11.232 1.00 96.38 82 LYS A CA 1
ATOM 643 C C . LYS A 1 82 ? -3.402 -10.191 10.409 1.00 96.38 82 LYS A C 1
ATOM 645 O O . LYS A 1 82 ? -4.163 -9.457 9.783 1.00 96.38 82 LYS A O 1
ATOM 650 N N . ASN A 1 83 ? -3.534 -11.509 10.429 1.00 96.06 83 ASN A N 1
ATOM 651 C CA . ASN A 1 83 ? -4.622 -12.194 9.754 1.00 96.06 83 ASN A CA 1
ATOM 652 C C . ASN A 1 83 ? -5.898 -12.135 10.607 1.00 96.06 83 ASN A C 1
ATOM 654 O O . ASN A 1 83 ? -5.963 -12.762 11.655 1.00 96.06 83 ASN A O 1
ATOM 658 N N . TYR A 1 84 ? -6.919 -11.402 10.159 1.00 94.81 84 TYR A N 1
ATOM 659 C CA . TYR A 1 84 ? -8.138 -11.172 10.949 1.00 94.81 84 TYR A CA 1
ATOM 660 C C . TYR A 1 84 ? -8.893 -12.458 11.340 1.00 94.81 84 TYR A C 1
ATOM 662 O O . TYR A 1 84 ? -9.508 -12.494 12.399 1.00 94.81 84 TYR A O 1
ATOM 670 N N . VAL A 1 85 ? -8.850 -13.518 10.520 1.00 95.62 85 VAL A N 1
ATOM 671 C CA . VAL A 1 85 ? -9.560 -14.779 10.830 1.00 95.62 85 VAL A CA 1
ATOM 672 C C . VAL A 1 85 ? -8.877 -15.598 11.937 1.00 95.62 85 VAL A C 1
ATOM 674 O O . VAL A 1 85 ? -9.493 -16.502 12.493 1.00 95.62 85 VAL A O 1
ATOM 677 N N . ASP A 1 86 ? -7.624 -15.276 12.262 1.00 96.75 86 ASP A N 1
ATOM 678 C CA . ASP A 1 86 ? -6.786 -16.000 13.222 1.00 96.75 86 ASP A CA 1
ATOM 679 C C . ASP A 1 86 ? -7.055 -15.498 14.650 1.00 96.75 86 ASP A C 1
ATOM 681 O O . ASP A 1 86 ? -6.307 -14.710 15.236 1.00 96.75 86 ASP A O 1
ATOM 685 N N . MET A 1 87 ? -8.223 -15.871 15.181 1.00 92.31 87 MET A N 1
ATOM 686 C CA . MET A 1 87 ? -8.728 -15.344 16.454 1.00 92.31 87 MET A CA 1
ATOM 687 C C . MET A 1 87 ? -7.894 -15.782 17.665 1.00 92.31 87 MET A C 1
ATOM 689 O O . MET A 1 87 ? -7.833 -15.036 18.645 1.00 92.31 87 MET A O 1
ATOM 693 N N . ASP A 1 88 ? -7.259 -16.956 17.599 1.00 94.38 88 ASP A N 1
ATOM 694 C CA . ASP A 1 88 ? -6.460 -17.518 18.694 1.00 94.38 88 ASP A CA 1
ATOM 695 C C . ASP A 1 88 ? -5.094 -16.812 18.808 1.00 94.38 88 ASP A C 1
ATOM 697 O O . ASP A 1 88 ? -4.598 -16.547 19.906 1.00 94.38 88 ASP A O 1
ATOM 701 N N . GLU A 1 89 ? -4.503 -16.444 17.672 1.00 95.94 89 GLU A N 1
ATOM 702 C CA . GLU A 1 89 ? -3.215 -15.766 17.545 1.00 95.94 89 GLU A CA 1
ATOM 703 C C . GLU A 1 89 ? -3.329 -14.261 17.812 1.00 95.94 89 GLU A C 1
ATOM 705 O O . GLU A 1 89 ? -2.394 -13.640 18.335 1.00 95.94 89 GLU A O 1
ATOM 710 N N . TYR A 1 90 ? -4.477 -13.662 17.476 1.00 96.06 90 TYR A N 1
ATOM 711 C CA . TYR A 1 90 ? -4.736 -12.229 17.628 1.00 96.06 90 TYR A CA 1
ATOM 712 C C . TYR A 1 90 ? -5.989 -11.935 18.472 1.00 96.06 90 TYR A C 1
ATOM 714 O O . TYR A 1 90 ? -6.891 -11.226 18.011 1.00 96.06 90 TYR A O 1
ATOM 722 N N . PRO A 1 91 ? -6.032 -12.362 19.748 1.00 94.75 91 PRO A N 1
ATOM 723 C CA . PRO A 1 91 ? -7.225 -12.234 20.587 1.00 94.75 91 PRO A CA 1
ATOM 724 C C . PRO A 1 91 ? -7.659 -10.776 20.774 1.00 94.75 91 PRO A C 1
ATOM 726 O O . PRO A 1 91 ? -8.841 -10.463 20.693 1.00 94.75 91 PRO A O 1
ATOM 729 N N . VAL A 1 92 ? -6.703 -9.849 20.906 1.00 96.06 92 VAL A N 1
ATOM 730 C CA . VAL A 1 92 ? -6.997 -8.410 21.044 1.00 96.06 92 VAL A CA 1
ATOM 731 C C . VAL A 1 92 ? -7.606 -7.825 19.763 1.00 96.06 92 VAL A C 1
ATOM 733 O O . VAL A 1 92 ? -8.424 -6.915 19.827 1.00 96.06 92 VAL A O 1
ATOM 736 N N . THR A 1 93 ? -7.234 -8.334 18.583 1.00 96.00 93 THR A N 1
ATOM 737 C CA . THR A 1 93 ? -7.855 -7.899 17.321 1.00 96.00 93 THR A CA 1
ATOM 738 C C . THR A 1 93 ? -9.320 -8.335 17.265 1.00 96.00 93 THR A C 1
ATOM 740 O O . THR A 1 93 ? -10.162 -7.553 16.830 1.00 96.00 93 THR A O 1
ATOM 743 N N . THR A 1 94 ? -9.631 -9.536 17.755 1.00 94.38 94 THR A N 1
ATOM 744 C CA . THR A 1 94 ? -11.008 -10.035 17.890 1.00 94.38 94 THR A CA 1
ATOM 745 C C . THR A 1 94 ? -11.803 -9.226 18.915 1.00 94.38 94 THR A C 1
ATOM 747 O O . THR A 1 94 ? -12.931 -8.831 18.638 1.00 94.38 94 THR A O 1
ATOM 750 N N . GLU A 1 95 ? -11.210 -8.912 20.069 1.00 95.75 95 GLU A N 1
ATOM 751 C CA . GLU A 1 95 ? -11.851 -8.082 21.099 1.00 95.75 95 GLU A CA 1
ATOM 752 C C . GLU A 1 95 ? -12.201 -6.681 20.590 1.00 95.75 95 GLU A C 1
ATOM 754 O O . GLU A 1 95 ? -13.275 -6.179 20.893 1.00 95.75 95 GLU A O 1
ATOM 759 N N . LEU A 1 96 ? -11.332 -6.054 19.788 1.00 95.19 96 LEU A N 1
ATOM 760 C CA . LEU A 1 96 ? -11.605 -4.738 19.194 1.00 95.19 96 LEU A CA 1
ATOM 761 C C . LEU A 1 96 ? -12.728 -4.759 18.149 1.00 95.19 96 LEU A C 1
ATOM 763 O O . LEU A 1 96 ? -13.286 -3.707 17.838 1.00 95.19 96 LEU A O 1
ATOM 767 N N . GLN A 1 97 ? -13.017 -5.922 17.567 1.00 89.62 97 GLN A N 1
ATOM 768 C CA . GLN A 1 97 ? -14.125 -6.087 16.634 1.00 89.62 97 GLN A CA 1
ATOM 769 C C . GLN A 1 97 ? -15.471 -6.282 17.345 1.00 89.62 97 GLN A C 1
ATOM 771 O O . GLN A 1 97 ? -16.504 -5.980 16.739 1.00 89.62 97 GLN A O 1
ATOM 776 N N . ALA A 1 98 ? -15.459 -6.839 18.560 1.00 69.12 98 ALA A N 1
ATOM 777 C CA . ALA A 1 98 ? -16.655 -7.167 19.335 1.00 69.12 98 ALA A CA 1
ATOM 778 C C . ALA A 1 98 ? -17.430 -5.913 19.770 1.0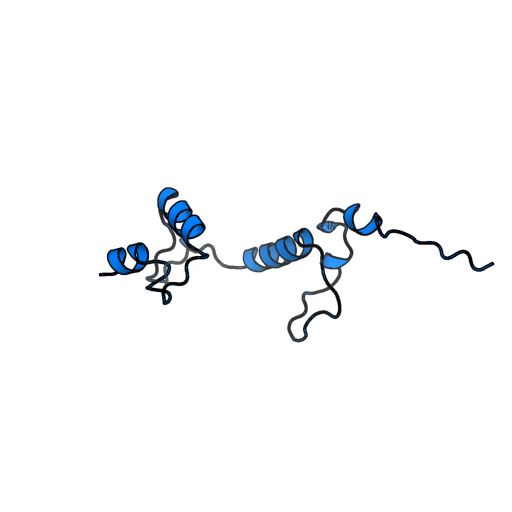0 69.12 98 ALA A C 1
ATOM 780 O O . ALA A 1 98 ? -18.677 -5.956 19.659 1.00 69.12 98 ALA A O 1
#

pLDDT: mean 85.8, std 16.53, range [35.28, 98.44]

Foldseek 3Di:
DDPPPPPPPPVQPPDDLVRDPLVVDDDDDDDDDPDDDPPNNVVVVVVVVCVPDDQPVPDPPDPDDNDDDPVVVVVCVVCVPPDLVCCVVCVVSVVVVD

Organism: Erythranthe guttata (NCBI:txid4155)

InterPro domains:
  IPR002129 Pyridoxal phosphate-dependent decarboxylase, major domain [PF00282] (37-97)
  IPR010107 Glutamate decarboxylase [PTHR43321] (1-97)
  IPR015424 Pyridoxal phosphate-dependent transferase [SSF53383] (11-97)

Solvent-accessible surface area (backbone atoms only — not comparable to full-atom values): 6761 Å² total; per-residue (Å²): 135,85,83,80,79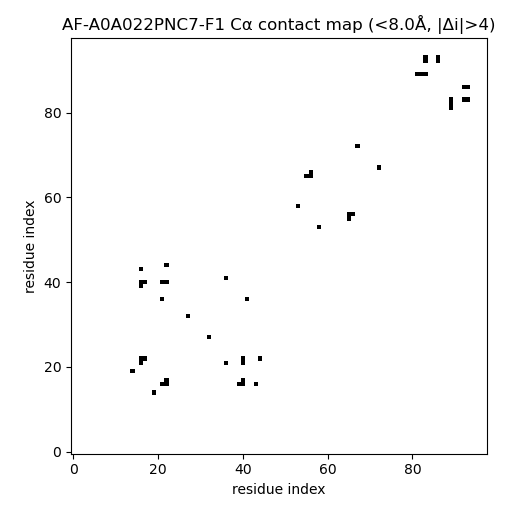,80,74,73,80,71,69,80,75,73,52,56,58,86,75,33,76,73,72,76,52,81,81,74,87,86,58,82,73,96,63,91,73,60,68,69,46,54,50,49,55,55,53,58,60,56,66,73,55,78,62,58,83,74,52,83,86,61,91,70,87,66,79,79,57,73,70,54,54,51,53,49,67,78,43,68,86,62,60,84,86,44,46,87,85,37,48,69,62,49,59,76,70,107

Radius of gyration: 21.93 Å; Cα contacts (8 Å, |Δi|>4): 26; chains: 1; bounding box: 62×42×43 Å

Secondary structure (DSSP, 8-state):
---------GGGGSS-GGGSGGGGSPPPSSS--SS---HHHHHHHHHHHHTTSPPGGG--S--S-----HHHHHHHHHHTT--TT-TTT-HHHHHHH-